Protein AF-A0A811JWE0-F1 (afdb_monomer_lite)

pLDDT: mean 70.04, std 18.57, range [37.12, 92.5]

Radius of gyration: 21.81 Å; chains: 1; bounding box: 49×68×43 Å

Sequence (106 aa):
MLKLLATALAMAMVLSSPVIQNNYGNGCSVTNDMVHECDGTSRRITAAEKRDMEEWNVQFQKYMQNQFPPGFPFVQAQPQGPPPQMKSPCKVVCTTNYYTSIQTST

Structure (mmCIF, N/CA/C/O backbone):
data_AF-A0A811JWE0-F1
#
_entry.id   AF-A0A811JWE0-F1
#
loop_
_atom_site.group_PDB
_atom_site.id
_atom_site.type_symbol
_atom_site.label_atom_id
_atom_site.label_alt_id
_atom_site.label_comp_id
_atom_site.label_asym_id
_atom_site.label_entity_id
_atom_site.label_seq_id
_atom_site.pdbx_PDB_ins_code
_atom_site.Cartn_x
_atom_site.Cartn_y
_atom_site.Cartn_z
_atom_site.occupancy
_atom_site.B_iso_or_equiv
_atom_site.auth_seq_id
_atom_site.auth_comp_id
_atom_site.auth_asym_id
_atom_site.auth_atom_id
_atom_site.pdbx_PDB_model_num
ATOM 1 N N . MET A 1 1 ? 8.403 49.095 30.002 1.00 38.78 1 MET A N 1
ATOM 2 C CA . MET A 1 1 ? 7.505 48.665 28.906 1.00 38.78 1 MET A CA 1
ATOM 3 C C . MET A 1 1 ? 8.325 47.842 27.921 1.00 38.78 1 MET A C 1
ATOM 5 O O . MET A 1 1 ? 9.043 48.411 27.112 1.00 38.78 1 MET A O 1
ATOM 9 N N . LEU A 1 2 ? 8.311 46.516 28.072 1.00 37.12 2 LEU A N 1
ATOM 10 C CA . LEU A 1 2 ? 9.111 45.579 27.278 1.00 37.12 2 LEU A CA 1
ATOM 11 C C . LEU A 1 2 ? 8.243 45.108 26.100 1.00 37.12 2 LEU A C 1
ATOM 13 O O . LEU A 1 2 ? 7.265 44.392 26.302 1.00 37.12 2 LEU A O 1
ATOM 17 N N . LYS A 1 3 ? 8.525 45.596 24.888 1.00 42.50 3 LYS A N 1
ATOM 18 C CA . LYS A 1 3 ? 7.787 45.211 23.679 1.00 42.50 3 LYS A CA 1
ATOM 19 C C . LYS A 1 3 ? 8.252 43.827 23.224 1.00 42.50 3 LYS A C 1
ATOM 21 O O . LYS A 1 3 ? 9.369 43.675 22.743 1.00 42.50 3 LYS A O 1
ATOM 26 N N . LEU A 1 4 ? 7.365 42.848 23.383 1.00 51.38 4 LEU A N 1
ATOM 27 C CA . LEU A 1 4 ? 7.370 41.585 22.653 1.00 51.38 4 LEU A CA 1
ATOM 28 C C . LEU A 1 4 ? 7.244 41.850 21.147 1.00 51.38 4 LEU A C 1
ATOM 30 O O . LEU A 1 4 ? 6.239 42.417 20.729 1.00 51.38 4 LEU A O 1
ATOM 34 N N . LEU A 1 5 ? 8.200 41.377 20.349 1.00 49.28 5 LEU A N 1
ATOM 35 C CA . LEU A 1 5 ? 8.033 41.041 18.928 1.00 49.28 5 LEU A CA 1
ATOM 36 C C . L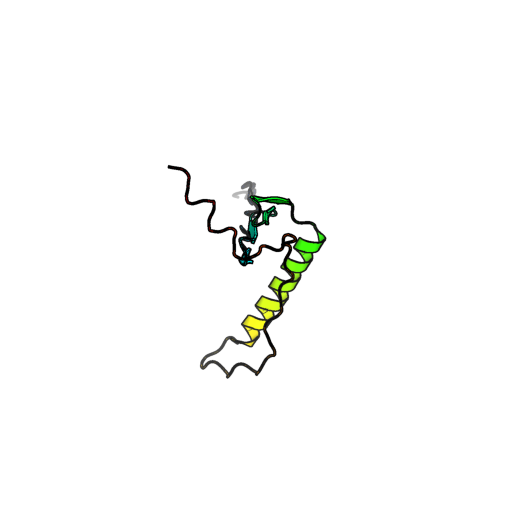EU A 1 5 ? 8.920 39.805 18.683 1.00 49.28 5 LEU A C 1
ATOM 38 O O . LEU A 1 5 ? 10.141 39.904 18.684 1.00 49.28 5 LEU A O 1
ATOM 42 N N . ALA A 1 6 ? 8.358 38.604 18.823 1.00 43.34 6 ALA A N 1
ATOM 43 C CA . ALA A 1 6 ? 7.736 37.846 17.731 1.00 43.34 6 ALA A CA 1
ATOM 44 C C . ALA A 1 6 ? 8.797 37.378 16.711 1.00 43.34 6 ALA A C 1
ATOM 46 O O . ALA A 1 6 ? 9.192 38.118 15.822 1.00 43.34 6 ALA A O 1
ATOM 47 N N . THR A 1 7 ? 9.464 36.254 16.975 1.00 49.16 7 THR A N 1
ATOM 48 C CA . THR A 1 7 ? 9.110 34.920 16.445 1.00 49.16 7 THR A CA 1
ATOM 49 C C . THR A 1 7 ? 9.184 34.846 14.920 1.00 49.16 7 THR A C 1
ATOM 51 O O . THR A 1 7 ? 8.199 35.038 14.220 1.00 49.16 7 THR A O 1
ATOM 54 N N . ALA A 1 8 ? 10.351 34.461 14.416 1.00 43.97 8 ALA A N 1
ATOM 55 C CA . ALA A 1 8 ? 10.467 33.748 13.151 1.00 43.97 8 ALA A CA 1
ATOM 56 C C . ALA A 1 8 ? 11.540 32.668 13.326 1.00 43.97 8 ALA A C 1
ATOM 58 O O . ALA A 1 8 ? 12.590 32.684 12.689 1.00 43.97 8 ALA A O 1
ATOM 59 N N . LEU A 1 9 ? 11.292 31.739 14.259 1.00 45.09 9 LEU A N 1
ATOM 60 C CA . LEU A 1 9 ? 11.947 30.441 14.188 1.00 45.09 9 LEU A CA 1
ATOM 61 C C . LEU A 1 9 ? 11.406 29.816 12.904 1.00 45.09 9 LEU A C 1
ATOM 63 O O . LEU A 1 9 ? 10.235 29.441 12.842 1.00 45.09 9 LEU A O 1
ATOM 67 N N . ALA A 1 10 ? 12.230 29.798 11.861 1.00 40.66 10 ALA A N 1
ATOM 68 C CA . ALA A 1 10 ? 11.984 29.018 10.668 1.00 40.66 10 ALA A CA 1
ATOM 69 C C . ALA A 1 10 ? 11.882 27.553 11.107 1.00 40.66 10 ALA A C 1
ATOM 71 O O . ALA A 1 10 ? 12.875 26.833 11.181 1.00 40.66 10 ALA A O 1
ATOM 72 N N . MET A 1 11 ? 10.669 27.125 11.458 1.00 40.81 11 MET A N 1
ATOM 73 C CA . MET A 1 11 ? 10.311 25.723 11.523 1.00 40.81 11 MET A CA 1
ATOM 74 C C . MET A 1 11 ? 10.335 25.241 10.079 1.00 40.81 11 MET A C 1
ATOM 76 O O . MET A 1 11 ? 9.313 25.187 9.399 1.00 40.81 11 MET A O 1
ATOM 80 N N . ALA A 1 12 ? 11.538 24.926 9.601 1.00 42.34 12 ALA A N 1
ATOM 81 C CA . ALA A 1 12 ? 11.717 23.934 8.568 1.00 42.34 12 ALA A CA 1
ATOM 82 C C . ALA A 1 12 ? 11.125 22.644 9.143 1.00 42.34 12 ALA A C 1
ATOM 84 O O . ALA A 1 12 ? 11.818 21.827 9.745 1.00 42.34 12 ALA A O 1
ATOM 85 N N . MET A 1 13 ? 9.804 22.507 9.017 1.00 39.31 13 MET A N 1
ATOM 86 C CA . MET A 1 13 ? 9.145 21.219 9.006 1.00 39.31 13 MET A CA 1
ATOM 87 C C . MET A 1 13 ? 9.738 20.510 7.796 1.00 39.31 13 MET A C 1
ATOM 89 O O . MET A 1 13 ? 9.221 20.588 6.684 1.00 39.31 13 MET A O 1
ATOM 93 N N . VAL A 1 14 ? 10.895 19.880 8.009 1.00 43.75 14 VAL A N 1
ATOM 94 C CA . VAL A 1 14 ? 11.303 18.724 7.233 1.00 43.75 14 VAL A CA 1
ATOM 95 C C . VAL A 1 14 ? 10.122 17.788 7.401 1.00 43.75 14 VAL A C 1
ATOM 97 O O . VAL A 1 14 ? 9.944 17.179 8.453 1.00 43.75 14 VAL A O 1
ATOM 100 N N . LEU A 1 15 ? 9.236 17.796 6.407 1.00 39.97 15 LEU A N 1
ATOM 101 C CA . LEU A 1 15 ? 8.223 16.781 6.232 1.00 39.97 15 LEU A CA 1
ATOM 102 C C . LEU A 1 15 ? 9.030 15.507 6.017 1.00 39.97 15 LEU A C 1
ATOM 104 O O . LEU A 1 15 ? 9.366 15.151 4.890 1.00 39.97 15 LEU A O 1
ATOM 108 N N . SER A 1 16 ? 9.447 14.872 7.111 1.00 41.62 16 SER A N 1
ATOM 109 C CA . SER A 1 16 ? 9.873 13.492 7.094 1.00 41.62 16 SER A CA 1
ATOM 110 C C . SER A 1 16 ? 8.620 12.737 6.700 1.00 41.62 16 SER A C 1
ATOM 112 O O . SER A 1 16 ? 7.810 12.374 7.556 1.00 41.62 16 SER A O 1
ATOM 114 N N . SER A 1 17 ? 8.412 12.604 5.387 1.00 42.72 17 SER A N 1
ATOM 115 C CA . SER A 1 17 ? 7.513 11.613 4.829 1.00 42.72 17 SER A CA 1
ATOM 116 C C . SER A 1 17 ? 7.820 10.343 5.604 1.00 42.72 17 SER A C 1
ATOM 118 O O . SER A 1 17 ? 8.991 9.942 5.614 1.00 42.72 17 SER A O 1
ATOM 120 N N . PRO A 1 18 ? 6.851 9.775 6.344 1.00 48.22 18 PRO A N 1
ATOM 121 C CA . PRO A 1 18 ? 7.095 8.518 7.021 1.00 48.22 18 PRO A CA 1
ATOM 122 C C . PRO A 1 18 ? 7.686 7.590 5.968 1.00 48.22 18 PRO A C 1
ATOM 124 O O . PRO A 1 18 ? 7.162 7.511 4.854 1.00 48.22 18 PRO A O 1
ATOM 127 N N . VAL A 1 19 ? 8.832 6.979 6.267 1.00 44.72 19 VAL A N 1
ATOM 128 C CA . VAL A 1 19 ? 9.384 5.949 5.394 1.00 44.72 19 VAL A CA 1
ATOM 129 C C . VAL A 1 19 ? 8.378 4.810 5.472 1.00 44.72 19 VAL A C 1
ATOM 131 O O . VAL A 1 19 ? 8.403 4.000 6.395 1.00 44.72 19 VAL A O 1
ATOM 134 N N . ILE A 1 20 ? 7.404 4.823 4.563 1.00 56.47 20 ILE A N 1
ATOM 135 C CA . ILE A 1 20 ? 6.406 3.774 4.438 1.00 56.47 20 ILE A CA 1
ATOM 136 C C . ILE A 1 20 ? 7.156 2.614 3.803 1.00 56.47 20 ILE A C 1
ATOM 138 O O . ILE A 1 20 ? 7.258 2.551 2.581 1.00 56.47 20 ILE A O 1
ATOM 142 N N . GLN A 1 21 ? 7.749 1.762 4.639 1.00 54.53 21 GLN A N 1
ATOM 143 C CA . GLN A 1 21 ? 8.300 0.490 4.210 1.00 54.53 21 GLN A CA 1
ATOM 144 C C . GLN A 1 21 ? 7.212 -0.571 4.359 1.00 54.53 21 GLN A C 1
ATOM 146 O O . GLN A 1 21 ? 7.023 -1.135 5.434 1.00 54.53 21 GLN A O 1
ATOM 151 N N . ASN A 1 22 ? 6.480 -0.828 3.278 1.00 59.78 22 ASN A N 1
ATOM 152 C CA . ASN A 1 22 ? 5.491 -1.903 3.239 1.00 59.78 22 ASN A CA 1
ATOM 153 C C . ASN A 1 22 ? 6.057 -3.071 2.436 1.00 59.78 22 ASN A C 1
ATOM 155 O O . ASN A 1 22 ? 6.403 -2.914 1.265 1.00 59.78 22 ASN A O 1
ATOM 159 N N . ASN A 1 23 ? 6.165 -4.239 3.070 1.00 66.88 23 ASN A N 1
ATOM 160 C CA . ASN A 1 23 ? 6.563 -5.478 2.411 1.00 66.88 23 ASN A CA 1
ATOM 161 C C . ASN A 1 23 ? 5.301 -6.241 1.992 1.00 66.88 23 ASN A C 1
ATOM 163 O O . ASN A 1 23 ? 4.461 -6.557 2.833 1.00 66.88 23 ASN A O 1
ATOM 167 N N . TYR A 1 24 ? 5.164 -6.511 0.696 1.00 67.12 24 TYR A N 1
ATOM 168 C CA . TYR A 1 24 ? 3.976 -7.142 0.112 1.00 67.12 24 TYR A CA 1
ATOM 169 C C . TYR A 1 24 ? 4.181 -8.641 -0.164 1.00 67.12 24 TYR A C 1
ATOM 171 O O . TYR A 1 24 ? 3.330 -9.276 -0.787 1.00 67.12 24 TYR A O 1
ATOM 179 N N . GLY A 1 25 ? 5.290 -9.221 0.310 1.00 65.75 25 GLY A N 1
ATOM 180 C CA . GLY A 1 25 ? 5.679 -10.597 0.009 1.00 65.75 25 GLY A CA 1
ATOM 181 C C . GLY A 1 25 ? 6.282 -10.750 -1.392 1.00 65.75 25 GLY A C 1
ATOM 182 O O . GLY A 1 25 ? 6.299 -9.819 -2.196 1.00 65.75 25 GLY A O 1
ATOM 183 N N . ASN A 1 26 ? 6.828 -11.937 -1.676 1.00 69.38 26 ASN A N 1
ATOM 184 C CA . ASN A 1 26 ? 7.395 -12.314 -2.981 1.00 69.38 26 ASN A CA 1
ATOM 185 C C . ASN A 1 26 ? 8.504 -11.389 -3.519 1.00 69.38 26 ASN A C 1
ATOM 187 O O . ASN A 1 26 ? 8.712 -11.324 -4.723 1.00 69.38 26 ASN A O 1
ATOM 191 N N . GLY A 1 27 ? 9.236 -10.696 -2.643 1.00 76.75 27 GLY A N 1
ATOM 192 C CA . GLY A 1 27 ? 10.330 -9.805 -3.046 1.00 76.75 27 GLY A CA 1
ATOM 193 C C . GLY A 1 27 ? 9.882 -8.415 -3.498 1.00 76.75 27 GLY A C 1
ATOM 194 O O . GLY A 1 27 ? 10.712 -7.667 -4.000 1.00 76.75 27 GLY A O 1
ATOM 195 N N . CYS A 1 28 ? 8.609 -8.054 -3.299 1.00 84.00 28 CYS A N 1
ATOM 196 C CA . CYS A 1 28 ? 8.129 -6.706 -3.563 1.00 84.00 28 CYS A CA 1
ATOM 197 C C . CYS A 1 28 ? 8.005 -5.865 -2.283 1.00 84.00 28 CYS A C 1
ATOM 199 O O . CYS A 1 28 ? 7.461 -6.303 -1.261 1.00 84.00 28 CYS A O 1
ATOM 201 N N . SER A 1 29 ? 8.482 -4.624 -2.347 1.00 86.88 29 SER A N 1
ATOM 202 C CA . SER A 1 29 ? 8.378 -3.660 -1.255 1.00 86.88 29 SER A CA 1
ATOM 203 C C . SER A 1 29 ? 8.134 -2.253 -1.771 1.00 86.88 29 SER A C 1
ATOM 205 O O . SER A 1 29 ? 8.567 -1.894 -2.860 1.00 86.88 29 SER A O 1
ATOM 207 N N . VAL A 1 30 ? 7.458 -1.433 -0.978 1.00 86.31 30 VAL A N 1
ATOM 208 C CA . VAL A 1 30 ? 7.352 0.004 -1.234 1.00 86.31 30 VAL A CA 1
ATOM 209 C C . VAL A 1 30 ? 8.193 0.727 -0.207 1.00 86.31 30 VAL A C 1
ATOM 211 O O . VAL A 1 30 ? 8.072 0.409 0.969 1.00 86.31 30 VAL A O 1
ATOM 214 N N . THR A 1 31 ? 9.047 1.653 -0.644 1.00 84.62 31 THR A N 1
ATOM 215 C CA . THR A 1 31 ? 9.864 2.526 0.211 1.00 84.62 31 THR A CA 1
ATOM 216 C C . THR A 1 31 ? 9.961 3.905 -0.442 1.00 84.62 31 THR A C 1
ATOM 218 O O . THR A 1 31 ? 10.281 3.999 -1.620 1.00 84.62 31 THR A O 1
ATOM 221 N N . ASN A 1 32 ? 9.706 4.992 0.296 1.00 85.44 32 ASN A N 1
ATOM 222 C CA . ASN A 1 32 ? 9.847 6.377 -0.199 1.00 85.44 32 ASN A CA 1
ATOM 223 C C . ASN A 1 32 ? 9.151 6.648 -1.553 1.00 85.44 32 ASN A C 1
ATOM 225 O O . ASN A 1 32 ? 9.770 7.162 -2.483 1.00 85.44 32 ASN A O 1
ATOM 229 N N . ASP A 1 33 ? 7.870 6.279 -1.674 1.00 87.31 33 ASP A N 1
ATOM 230 C CA . ASP A 1 33 ? 7.076 6.400 -2.911 1.00 87.31 33 ASP A CA 1
ATOM 231 C C . ASP A 1 33 ? 7.641 5.600 -4.117 1.00 87.31 33 ASP A C 1
ATOM 233 O O . ASP A 1 33 ? 7.211 5.795 -5.259 1.00 87.31 33 ASP A O 1
ATOM 237 N N . MET A 1 34 ? 8.572 4.670 -3.885 1.00 89.56 34 MET A N 1
ATOM 238 C CA . MET A 1 34 ? 9.104 3.739 -4.882 1.00 89.56 34 MET A CA 1
ATOM 239 C C . MET A 1 34 ? 8.638 2.318 -4.582 1.00 89.56 34 MET A C 1
ATOM 241 O O . MET A 1 34 ? 8.808 1.823 -3.473 1.00 89.56 34 MET A O 1
ATOM 245 N N . VAL A 1 35 ? 8.068 1.658 -5.585 1.00 89.75 35 VAL A N 1
ATOM 246 C CA . VAL A 1 35 ? 7.807 0.220 -5.594 1.00 89.75 35 VAL A CA 1
ATOM 247 C C . VAL A 1 35 ? 9.063 -0.461 -6.124 1.00 89.75 35 VAL A C 1
ATOM 249 O O . VAL A 1 35 ? 9.457 -0.209 -7.263 1.00 89.75 35 VAL A O 1
ATOM 252 N N . HIS A 1 36 ? 9.685 -1.289 -5.300 1.00 89.12 36 HIS A N 1
ATOM 253 C CA . HIS A 1 36 ? 10.763 -2.198 -5.658 1.00 89.12 36 HIS A CA 1
ATOM 254 C C . HIS A 1 36 ? 10.151 -3.573 -5.897 1.00 89.12 36 HIS A C 1
ATOM 256 O O . HIS A 1 36 ? 9.593 -4.166 -4.973 1.00 89.12 36 HIS A O 1
ATOM 262 N N . GLU A 1 37 ? 10.216 -4.045 -7.133 1.00 88.00 37 GLU A N 1
ATOM 263 C CA . GLU A 1 37 ? 9.703 -5.347 -7.547 1.00 88.00 37 GLU A CA 1
ATOM 264 C C . GLU A 1 37 ? 10.815 -6.406 -7.415 1.00 88.00 37 GLU A C 1
ATOM 266 O O . GLU A 1 37 ? 12.008 -6.105 -7.326 1.00 88.00 37 GLU A O 1
ATOM 271 N N . CYS A 1 38 ? 10.428 -7.677 -7.415 1.00 83.00 38 CYS A N 1
ATOM 272 C CA . CYS A 1 38 ? 11.349 -8.799 -7.212 1.00 83.00 38 CYS A CA 1
ATOM 273 C C . CYS A 1 38 ? 12.312 -9.068 -8.377 1.00 83.00 38 CYS A C 1
ATOM 275 O O . CYS A 1 38 ? 13.307 -9.766 -8.201 1.00 83.00 38 CYS A O 1
ATOM 277 N N . ASP A 1 39 ? 12.004 -8.557 -9.568 1.00 84.12 39 ASP A N 1
ATOM 278 C CA . ASP A 1 39 ? 12.844 -8.662 -10.762 1.00 84.12 39 ASP A CA 1
ATOM 279 C C . ASP A 1 39 ? 13.968 -7.612 -10.761 1.00 84.12 39 ASP A C 1
ATOM 281 O O . ASP A 1 39 ? 14.738 -7.512 -11.716 1.00 84.12 39 ASP A O 1
ATOM 285 N N . GLY A 1 40 ? 14.067 -6.828 -9.682 1.00 83.69 40 GLY A N 1
ATOM 286 C CA . GLY A 1 40 ? 15.010 -5.728 -9.533 1.00 83.69 40 GLY A CA 1
ATOM 287 C C . GLY A 1 40 ? 14.526 -4.432 -10.179 1.00 83.69 40 GLY A C 1
ATOM 288 O O . GLY A 1 40 ? 15.199 -3.405 -10.054 1.00 83.69 40 GLY A O 1
ATOM 289 N N . THR A 1 41 ? 13.365 -4.430 -10.842 1.00 88.31 41 THR A N 1
ATOM 290 C CA . THR A 1 41 ? 12.799 -3.191 -11.366 1.00 88.31 41 THR A CA 1
ATOM 291 C C . THR A 1 41 ? 12.263 -2.335 -10.230 1.00 88.31 41 THR A C 1
ATOM 293 O O . THR A 1 41 ? 11.852 -2.800 -9.166 1.00 88.31 41 THR A O 1
ATOM 296 N N . SER A 1 42 ? 12.334 -1.025 -10.424 1.00 91.25 42 SER A N 1
ATOM 297 C CA . SER A 1 42 ? 11.806 -0.064 -9.470 1.00 91.25 42 SER A CA 1
ATOM 298 C C . SER A 1 42 ? 11.033 1.003 -10.213 1.00 91.25 42 SER A C 1
ATOM 300 O O . SER A 1 42 ? 11.474 1.503 -11.250 1.00 91.25 42 SER A O 1
ATOM 302 N N . ARG A 1 43 ? 9.875 1.373 -9.680 1.00 92.50 43 ARG A N 1
ATOM 303 C CA . ARG A 1 43 ? 9.016 2.398 -10.273 1.00 92.50 43 ARG A CA 1
ATOM 304 C C . ARG A 1 43 ? 8.431 3.291 -9.201 1.00 92.50 43 ARG A C 1
ATOM 306 O O . ARG A 1 43 ? 8.250 2.871 -8.065 1.00 92.50 43 ARG A O 1
ATOM 313 N N . ARG A 1 44 ? 8.058 4.510 -9.577 1.00 92.31 44 ARG A N 1
ATOM 314 C CA . ARG A 1 44 ? 7.278 5.364 -8.682 1.00 92.31 44 ARG A CA 1
ATOM 315 C C . ARG A 1 44 ? 5.880 4.794 -8.483 1.00 92.31 44 ARG A C 1
ATOM 317 O O . ARG A 1 44 ? 5.274 4.245 -9.413 1.00 92.31 44 ARG A O 1
ATOM 324 N N . ILE A 1 45 ? 5.379 4.949 -7.267 1.00 90.56 45 ILE A N 1
ATOM 325 C CA . ILE A 1 45 ? 3.979 4.709 -6.957 1.00 90.56 45 ILE A CA 1
ATOM 326 C C . ILE A 1 45 ? 3.111 5.722 -7.709 1.00 90.56 45 ILE A C 1
ATOM 328 O O . ILE A 1 45 ? 3.463 6.897 -7.852 1.00 90.56 45 ILE A O 1
ATOM 332 N N . THR A 1 46 ? 1.978 5.267 -8.230 1.00 92.00 46 THR A N 1
ATOM 333 C CA . THR A 1 46 ? 0.994 6.164 -8.843 1.00 92.00 46 THR A CA 1
ATOM 334 C C . THR A 1 46 ? 0.148 6.843 -7.764 1.00 92.00 46 THR A C 1
ATOM 336 O O . THR A 1 46 ? -0.028 6.315 -6.668 1.00 92.00 46 THR A O 1
ATOM 339 N N . ALA A 1 47 ? -0.439 8.002 -8.076 1.00 92.00 47 ALA A N 1
ATOM 340 C CA . ALA A 1 47 ? -1.329 8.696 -7.140 1.00 92.00 47 ALA A CA 1
ATOM 341 C C . ALA A 1 47 ? -2.534 7.830 -6.715 1.00 92.00 47 ALA A C 1
ATOM 343 O O . ALA A 1 47 ? -2.986 7.916 -5.576 1.00 92.00 47 ALA A O 1
ATOM 344 N N . ALA A 1 48 ? -3.028 6.969 -7.611 1.00 90.75 48 ALA A N 1
ATOM 345 C CA . ALA A 1 48 ? -4.112 6.038 -7.311 1.00 90.75 48 ALA A CA 1
ATOM 346 C C . ALA A 1 48 ? -3.682 4.952 -6.309 1.00 90.75 48 ALA A C 1
ATOM 348 O O . ALA A 1 48 ? -4.383 4.727 -5.329 1.00 90.75 48 ALA A O 1
ATOM 349 N N . GLU A 1 49 ? -2.515 4.332 -6.513 1.00 89.25 49 GLU A N 1
ATOM 350 C CA . GLU A 1 49 ? -1.961 3.320 -5.595 1.00 89.25 49 GLU A CA 1
ATOM 351 C C . GLU A 1 49 ? -1.665 3.914 -4.213 1.00 89.25 49 GLU A C 1
ATOM 353 O O . GLU A 1 49 ? -1.955 3.292 -3.194 1.00 89.25 49 GLU A O 1
ATOM 358 N N . LYS A 1 50 ? -1.150 5.148 -4.170 1.00 89.81 50 LYS A N 1
ATOM 359 C CA . LYS A 1 50 ? -0.912 5.866 -2.915 1.00 89.81 50 LYS A CA 1
ATOM 360 C C . LYS A 1 50 ? -2.209 6.103 -2.141 1.00 89.81 50 LYS A C 1
ATOM 362 O O . LYS A 1 50 ? -2.269 5.810 -0.951 1.00 89.81 50 LYS A O 1
ATOM 367 N N . ARG A 1 51 ? -3.260 6.557 -2.828 1.00 90.56 51 ARG A N 1
ATOM 368 C CA . ARG A 1 51 ? -4.586 6.747 -2.226 1.00 90.56 51 ARG A CA 1
ATOM 369 C C . ARG A 1 51 ? -5.168 5.434 -1.697 1.00 90.56 51 ARG A C 1
ATOM 371 O O . ARG A 1 51 ? -5.721 5.425 -0.604 1.00 90.56 51 ARG A O 1
ATOM 378 N N . ASP A 1 52 ? -5.011 4.333 -2.432 1.00 90.19 52 ASP A N 1
ATOM 379 C CA . ASP A 1 52 ? -5.471 3.008 -1.993 1.00 90.19 52 ASP A CA 1
ATOM 380 C C . ASP A 1 52 ? -4.736 2.545 -0.714 1.00 90.19 52 ASP A C 1
ATOM 382 O O . ASP A 1 52 ? -5.352 1.966 0.184 1.00 90.19 52 ASP A O 1
ATOM 386 N N . MET A 1 53 ? -3.434 2.834 -0.589 1.00 86.50 53 MET A N 1
ATOM 387 C CA . MET A 1 53 ? -2.656 2.545 0.625 1.00 86.50 53 MET A CA 1
ATOM 388 C C . MET A 1 53 ? -3.073 3.415 1.817 1.00 86.50 53 MET A C 1
ATOM 390 O O . MET A 1 53 ? -3.181 2.916 2.938 1.00 86.50 53 MET A O 1
ATOM 394 N N . GLU A 1 54 ? -3.311 4.707 1.587 1.00 89.25 54 GLU A N 1
ATOM 395 C CA . GLU A 1 54 ? -3.792 5.638 2.613 1.00 89.25 54 GLU A CA 1
ATOM 396 C C . GLU A 1 54 ? -5.180 5.229 3.125 1.00 89.25 54 GLU A C 1
ATOM 398 O O . GLU A 1 54 ? -5.404 5.183 4.337 1.00 89.25 54 GLU A O 1
ATOM 403 N N . GLU A 1 55 ? -6.088 4.861 2.217 1.00 90.81 55 GLU A N 1
ATOM 404 C CA . GLU A 1 55 ? -7.420 4.363 2.563 1.00 90.81 55 GLU A CA 1
ATOM 405 C C . GLU A 1 55 ? -7.337 3.074 3.389 1.00 90.81 55 GLU A C 1
ATOM 407 O O . GLU A 1 55 ? -7.975 2.971 4.443 1.00 90.81 55 GLU A O 1
ATOM 412 N N . TRP A 1 56 ? -6.504 2.119 2.965 1.00 89.94 56 TRP A N 1
ATOM 413 C CA . TRP A 1 56 ? -6.278 0.894 3.727 1.00 89.94 56 TRP A CA 1
ATOM 414 C C . TRP A 1 56 ? -5.730 1.185 5.128 1.00 89.94 56 TRP A C 1
ATOM 416 O O . TRP A 1 56 ? -6.224 0.612 6.099 1.00 89.94 56 TRP A O 1
ATOM 426 N N . ASN A 1 57 ? -4.771 2.106 5.266 1.00 88.25 57 ASN A N 1
ATOM 427 C CA . ASN A 1 57 ? -4.206 2.464 6.567 1.00 88.25 57 ASN A CA 1
ATOM 428 C C . ASN A 1 57 ? -5.283 3.014 7.517 1.00 88.25 57 ASN A C 1
ATOM 430 O O . ASN A 1 57 ? -5.354 2.599 8.672 1.00 88.25 57 ASN A O 1
ATOM 434 N N . VAL A 1 58 ? -6.175 3.885 7.031 1.00 89.94 58 VAL A N 1
ATOM 435 C CA . VAL A 1 58 ? -7.298 4.395 7.837 1.00 89.94 58 VAL A CA 1
ATOM 436 C C . VAL A 1 58 ? -8.227 3.258 8.277 1.00 89.94 58 VAL A C 1
ATOM 438 O O . VAL A 1 58 ? -8.597 3.178 9.453 1.00 89.94 58 VAL A O 1
ATOM 441 N N . GLN A 1 59 ? -8.587 2.353 7.364 1.00 88.75 59 GLN A N 1
ATOM 442 C CA . GLN A 1 59 ? -9.453 1.214 7.686 1.00 88.75 59 GLN A CA 1
ATOM 443 C C . GLN A 1 59 ? -8.793 0.243 8.671 1.00 88.75 59 GLN A C 1
ATOM 445 O O . GLN A 1 59 ? -9.446 -0.223 9.607 1.00 88.75 59 GLN A O 1
ATOM 450 N N . PHE A 1 60 ? -7.501 -0.032 8.500 1.00 88.31 60 PHE A N 1
ATOM 451 C CA . PHE A 1 60 ? -6.740 -0.925 9.364 1.00 88.31 60 PHE A CA 1
ATOM 452 C C . PHE A 1 60 ? -6.581 -0.354 10.777 1.00 88.31 60 PHE A C 1
ATOM 454 O O . PHE A 1 60 ? -6.800 -1.069 11.752 1.00 88.31 60 PHE A O 1
ATOM 461 N N . GLN A 1 61 ? -6.300 0.945 10.916 1.00 85.75 61 GLN A N 1
ATOM 462 C CA . GLN A 1 61 ? -6.260 1.606 12.227 1.00 85.75 61 GLN A CA 1
ATOM 463 C C . GLN A 1 61 ? -7.612 1.517 12.944 1.00 85.75 61 GLN A C 1
ATOM 465 O O . GLN A 1 61 ? -7.666 1.195 14.130 1.00 85.75 61 GLN A O 1
ATOM 470 N N . LYS A 1 62 ? -8.718 1.725 12.219 1.00 86.25 62 LYS A N 1
ATOM 471 C CA . LYS A 1 62 ? -10.069 1.569 12.776 1.00 86.25 62 LYS A CA 1
ATOM 472 C C . LYS A 1 62 ? -10.355 0.124 13.194 1.00 86.25 62 LYS A C 1
ATOM 474 O O . LYS A 1 62 ? -10.943 -0.097 14.250 1.00 86.25 62 LYS A O 1
ATOM 479 N N . TYR A 1 63 ? -9.930 -0.852 12.392 1.00 85.75 63 TYR A N 1
ATOM 480 C CA . TYR A 1 63 ? -10.011 -2.270 12.746 1.00 85.75 63 TYR A CA 1
ATOM 481 C C . TYR A 1 63 ? -9.246 -2.549 14.050 1.00 85.75 63 TYR A C 1
ATOM 483 O O . TYR A 1 63 ? -9.823 -3.083 14.993 1.00 85.75 63 TYR A O 1
ATOM 491 N N . MET A 1 64 ? -7.997 -2.087 14.161 1.00 83.06 64 MET A N 1
ATOM 492 C CA . MET A 1 64 ? -7.174 -2.265 15.363 1.00 83.06 64 MET A CA 1
ATOM 493 C C . MET A 1 64 ? -7.772 -1.596 16.607 1.00 83.06 64 MET A C 1
ATOM 495 O O . MET A 1 64 ? -7.794 -2.211 17.670 1.00 83.06 64 MET A O 1
ATOM 499 N N . GLN A 1 65 ? -8.308 -0.378 16.489 1.00 81.69 65 GLN A N 1
ATOM 500 C CA . GLN A 1 65 ? -8.967 0.316 17.606 1.00 81.69 65 GLN A CA 1
ATOM 501 C C . GLN A 1 65 ? -10.177 -0.449 18.144 1.00 81.69 65 GLN A C 1
ATOM 503 O O . GLN A 1 65 ? -10.426 -0.447 19.346 1.00 81.69 65 GLN A O 1
ATOM 508 N N . ASN A 1 66 ? -10.923 -1.118 17.268 1.00 80.44 66 ASN A N 1
ATOM 509 C CA . ASN A 1 66 ? -12.068 -1.908 17.694 1.00 80.44 66 ASN A CA 1
ATOM 510 C C . ASN A 1 66 ? -11.672 -3.266 18.289 1.00 80.44 66 ASN A C 1
ATOM 512 O O . ASN A 1 66 ? -12.397 -3.793 19.131 1.00 80.44 66 ASN A O 1
ATOM 516 N N . GLN A 1 67 ? -10.552 -3.842 17.840 1.00 77.12 67 GLN A N 1
ATOM 517 C CA . GLN A 1 67 ? -9.990 -5.057 18.434 1.00 77.12 67 GLN A CA 1
ATOM 518 C C . GLN A 1 67 ? -9.412 -4.790 19.829 1.00 77.12 67 GLN A C 1
ATOM 520 O O . GLN A 1 67 ? -9.454 -5.662 20.692 1.00 77.12 67 GLN A O 1
ATOM 525 N N . PHE A 1 68 ? -8.906 -3.579 20.065 1.00 78.56 68 PHE A N 1
ATOM 526 C CA . PHE A 1 68 ? -8.284 -3.181 21.325 1.00 78.56 68 PHE A CA 1
ATOM 527 C C . PHE A 1 68 ? -8.889 -1.868 21.839 1.00 78.56 68 PHE A C 1
ATOM 529 O O . PHE A 1 68 ? -8.217 -0.831 21.818 1.00 78.56 68 PHE A O 1
ATOM 536 N N . PRO A 1 69 ? -10.159 -1.881 22.286 1.00 70.69 69 PRO A N 1
ATOM 537 C CA . PRO A 1 69 ? -10.792 -0.680 22.802 1.00 70.69 69 PRO A CA 1
ATOM 538 C C . PRO A 1 69 ? -10.045 -0.176 24.049 1.00 70.69 69 PRO A C 1
ATOM 540 O O . PRO A 1 69 ? -9.591 -0.979 24.870 1.00 70.69 69 PRO A O 1
ATOM 543 N N . PRO A 1 70 ? -9.912 1.150 24.222 1.00 69.50 70 PRO A N 1
ATOM 544 C CA . PRO A 1 70 ? -9.278 1.714 25.405 1.00 69.50 70 PRO A CA 1
ATOM 545 C C . PRO A 1 70 ? -10.110 1.401 26.659 1.00 69.50 70 PRO A C 1
ATOM 547 O O . PRO A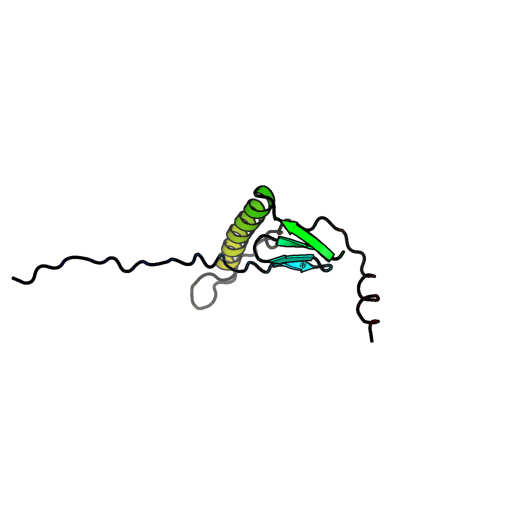 1 70 ? -11.285 1.752 26.734 1.00 69.50 70 PRO A O 1
ATOM 550 N N . GLY A 1 71 ? -9.500 0.753 27.656 1.00 67.75 71 GLY A N 1
ATOM 551 C CA . GLY A 1 71 ? -10.141 0.421 28.933 1.00 67.75 71 GLY A CA 1
ATOM 552 C C . GLY A 1 71 ? -9.572 -0.850 29.566 1.00 67.75 71 GLY A C 1
ATOM 553 O O . GLY A 1 71 ? -9.123 -1.753 28.866 1.00 67.75 71 GLY A O 1
ATOM 554 N N . PHE A 1 72 ? -9.571 -0.909 30.900 1.00 55.72 72 PHE A N 1
ATOM 555 C CA . PHE A 1 72 ? -9.193 -2.100 31.663 1.00 55.72 72 PHE A CA 1
ATOM 556 C C . PHE A 1 72 ? -10.415 -2.643 32.423 1.00 55.72 72 PHE A C 1
ATOM 558 O O . PHE A 1 72 ? -11.119 -1.842 33.042 1.00 55.72 72 PHE A O 1
ATOM 565 N N . PRO A 1 73 ? -10.652 -3.969 32.460 1.00 69.56 73 PRO A N 1
ATOM 566 C CA . PRO A 1 73 ? -10.004 -5.011 31.654 1.00 69.56 73 PRO A CA 1
ATOM 567 C C . PRO A 1 73 ? -10.341 -4.842 30.165 1.00 69.56 73 PRO A C 1
ATOM 569 O O . PRO A 1 73 ? -11.293 -4.138 29.833 1.00 69.56 73 PRO A O 1
ATOM 572 N N . PHE A 1 74 ? -9.578 -5.484 29.274 1.00 69.81 74 PHE A N 1
ATOM 573 C CA . PHE A 1 74 ? -9.930 -5.509 27.854 1.00 69.81 74 PHE A CA 1
ATOM 574 C C . PHE A 1 74 ? -11.351 -6.060 27.722 1.00 69.81 74 PHE A C 1
ATOM 576 O O . PHE A 1 74 ? -11.600 -7.238 27.990 1.00 69.81 74 PHE A O 1
ATOM 583 N N . VAL A 1 75 ? -12.298 -5.197 27.355 1.00 66.12 75 VAL A N 1
ATOM 584 C CA . VAL A 1 75 ? -13.622 -5.644 26.930 1.00 66.12 75 VAL A CA 1
ATOM 585 C C . VAL A 1 75 ? -13.370 -6.594 25.763 1.00 66.12 75 VAL A C 1
ATOM 587 O O . VAL A 1 75 ? -12.575 -6.264 24.884 1.00 66.12 75 VAL A O 1
ATOM 590 N N . GLN A 1 76 ? -13.962 -7.792 25.792 1.00 62.88 76 GLN A N 1
ATOM 591 C CA . GLN A 1 76 ? -13.755 -8.781 24.733 1.00 62.88 76 GLN A CA 1
ATOM 592 C C . GLN A 1 76 ? -13.977 -8.108 23.378 1.00 62.88 76 GLN A C 1
ATOM 594 O O . GLN A 1 76 ? -15.029 -7.503 23.155 1.00 62.88 76 GLN A O 1
ATOM 599 N N . ALA A 1 77 ? -12.966 -8.185 22.510 1.00 62.44 77 ALA A N 1
ATOM 600 C CA . ALA A 1 77 ? -13.058 -7.677 21.153 1.00 62.44 77 ALA A CA 1
ATOM 601 C C . ALA A 1 77 ? -14.336 -8.230 20.517 1.00 62.44 77 ALA A C 1
ATOM 603 O O . ALA A 1 77 ? -14.603 -9.434 20.588 1.00 62.44 77 ALA A O 1
ATOM 604 N N . GLN A 1 78 ? -15.153 -7.360 19.922 1.00 65.75 78 GLN A N 1
ATOM 605 C CA . GLN A 1 78 ? -16.291 -7.843 19.150 1.00 65.75 78 GLN A CA 1
ATOM 606 C C . GLN A 1 78 ? -15.761 -8.748 18.028 1.00 65.75 78 GLN A C 1
ATOM 608 O O . GLN A 1 78 ? -14.735 -8.409 17.428 1.00 65.75 78 GLN A O 1
ATOM 613 N N . PRO A 1 79 ? -16.433 -9.871 17.712 1.00 61.75 79 PRO A N 1
ATOM 614 C CA . PRO A 1 79 ? -16.094 -10.663 16.541 1.00 61.75 79 PRO A CA 1
ATOM 615 C C . PRO A 1 79 ? -16.232 -9.766 15.312 1.00 61.75 79 PRO A C 1
ATOM 617 O O . PRO A 1 79 ? -17.337 -9.424 14.891 1.00 61.75 79 PRO A O 1
ATOM 620 N N . GLN A 1 80 ? -15.103 -9.324 14.776 1.00 65.75 80 GLN A N 1
ATOM 621 C CA . GLN A 1 80 ? -15.057 -8.586 13.527 1.00 65.75 80 GLN A CA 1
ATOM 622 C C . GLN A 1 80 ? -14.559 -9.532 12.450 1.00 65.75 80 GLN A C 1
ATOM 624 O O . GLN A 1 80 ? -13.851 -10.500 12.729 1.00 65.75 80 GLN A O 1
ATOM 629 N N . GLY A 1 81 ? -15.013 -9.280 11.224 1.00 75.50 81 GLY A N 1
ATOM 630 C CA . GLY A 1 81 ? -14.615 -10.054 10.058 1.00 75.50 81 GLY A CA 1
ATOM 631 C C . GLY A 1 81 ? -13.100 -10.014 9.816 1.00 75.50 81 GLY A C 1
ATOM 632 O O . GLY A 1 81 ? -12.350 -9.427 10.595 1.00 75.50 81 GLY A O 1
ATOM 633 N N . PRO A 1 82 ? -12.630 -10.628 8.722 1.00 83.56 82 PRO A N 1
ATOM 634 C CA . PRO A 1 82 ? -11.211 -10.608 8.391 1.00 83.56 82 PRO A CA 1
ATOM 635 C C . PRO A 1 82 ? -10.674 -9.165 8.321 1.00 83.56 82 PRO A C 1
ATOM 637 O O . PRO A 1 82 ? -11.429 -8.249 7.972 1.00 83.56 82 PRO A O 1
ATOM 640 N N . PRO A 1 83 ? -9.380 -8.951 8.627 1.00 82.56 83 PRO A N 1
ATOM 641 C CA . PRO A 1 83 ? -8.768 -7.634 8.528 1.00 82.56 83 PRO A CA 1
ATOM 642 C C . PRO A 1 83 ? -8.930 -7.075 7.106 1.00 82.56 83 PRO A C 1
ATOM 644 O O . PRO A 1 83 ? -8.953 -7.851 6.141 1.00 82.56 83 PRO A O 1
ATOM 647 N N . PRO A 1 84 ? -9.028 -5.741 6.952 1.00 86.00 84 PRO A N 1
ATOM 648 C CA . PRO A 1 84 ? -9.125 -5.136 5.633 1.00 86.00 84 PRO A CA 1
ATOM 649 C C . PRO A 1 84 ? -7.919 -5.558 4.791 1.00 86.00 84 PRO A C 1
ATOM 651 O O . PRO A 1 84 ? -6.777 -5.533 5.257 1.00 86.00 84 PRO A O 1
ATOM 654 N N . GLN A 1 85 ? -8.169 -5.968 3.550 1.00 85.06 85 GLN A N 1
ATOM 655 C CA . GLN A 1 85 ? -7.109 -6.402 2.647 1.00 85.06 85 GLN A CA 1
ATOM 656 C C . GLN A 1 85 ? -6.459 -5.195 1.978 1.00 85.06 85 GLN A C 1
ATOM 658 O O . GLN A 1 85 ? -7.143 -4.320 1.448 1.00 85.06 85 GLN A O 1
ATOM 663 N N . MET A 1 86 ? -5.129 -5.160 1.990 1.00 82.12 86 MET A N 1
ATOM 664 C CA . MET A 1 86 ? -4.372 -4.130 1.293 1.00 82.12 86 MET A CA 1
ATOM 665 C C . MET A 1 86 ? -4.277 -4.485 -0.188 1.00 82.12 86 MET A C 1
ATOM 667 O O . MET A 1 86 ? -3.868 -5.592 -0.544 1.00 82.12 86 MET A O 1
ATOM 671 N N . LYS A 1 87 ? -4.598 -3.533 -1.064 1.00 86.38 87 LYS A N 1
ATOM 672 C CA . LYS A 1 87 ? -4.297 -3.676 -2.489 1.00 86.38 87 LYS A CA 1
ATOM 673 C C . LYS A 1 87 ? -2.792 -3.548 -2.686 1.00 86.38 87 LYS A C 1
ATOM 675 O O . LYS A 1 87 ? -2.193 -2.544 -2.305 1.00 86.38 87 LYS A O 1
ATOM 680 N N . SER A 1 88 ? -2.186 -4.577 -3.266 1.00 83.94 88 SER A N 1
ATOM 681 C CA . SER A 1 88 ? -0.760 -4.560 -3.557 1.00 83.94 88 SER A CA 1
ATOM 682 C C . SER A 1 88 ? -0.469 -3.652 -4.757 1.00 83.94 88 SER A C 1
ATOM 684 O O . SER A 1 88 ? -1.104 -3.825 -5.799 1.00 83.94 88 SER A O 1
ATOM 686 N N . PRO A 1 89 ? 0.486 -2.710 -4.659 1.00 85.44 89 PRO A N 1
ATOM 687 C CA . PRO A 1 89 ? 1.001 -1.992 -5.815 1.00 85.44 89 PRO A CA 1
ATOM 688 C C . PRO A 1 89 ? 1.987 -2.851 -6.622 1.00 85.44 89 PRO A C 1
ATOM 690 O O . PRO A 1 89 ? 2.431 -2.427 -7.680 1.00 85.44 89 PRO A O 1
ATOM 693 N N . CYS A 1 90 ? 2.353 -4.046 -6.164 1.00 85.19 90 CYS A N 1
ATOM 694 C CA . CYS A 1 90 ? 3.266 -4.925 -6.888 1.00 85.19 90 CYS A CA 1
ATOM 695 C C . CYS A 1 90 ? 2.594 -5.461 -8.148 1.00 85.19 90 CYS A C 1
ATOM 697 O O . CYS A 1 90 ? 1.496 -6.023 -8.085 1.00 85.19 90 CYS A O 1
ATOM 699 N N . LYS A 1 91 ? 3.24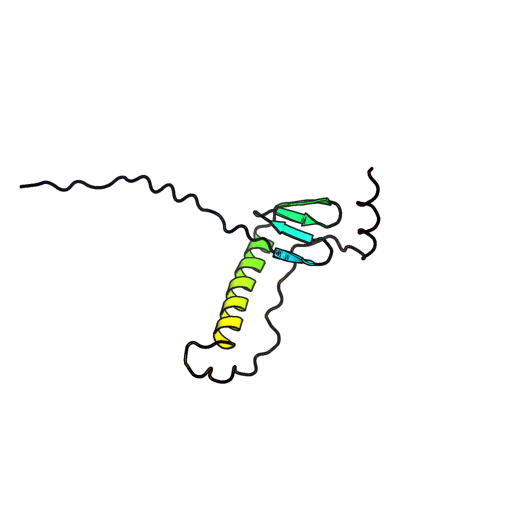5 -5.275 -9.292 1.00 84.12 91 LYS A N 1
ATOM 700 C CA . LYS A 1 91 ? 2.730 -5.724 -10.593 1.00 84.12 91 LYS A CA 1
ATOM 701 C C . LYS A 1 91 ? 3.417 -6.989 -11.076 1.00 84.12 91 LYS A C 1
ATOM 703 O O . LYS A 1 91 ? 2.839 -7.712 -11.887 1.00 84.12 91 LYS A O 1
ATOM 708 N N . VAL A 1 92 ? 4.629 -7.256 -10.597 1.00 80.81 92 VAL A N 1
ATOM 709 C CA . VAL A 1 92 ? 5.393 -8.428 -11.012 1.00 80.81 92 VAL A CA 1
ATOM 710 C C . VAL A 1 92 ? 4.981 -9.617 -10.152 1.00 80.81 92 VAL A C 1
ATOM 712 O O . VAL A 1 92 ? 5.058 -9.590 -8.925 1.00 80.81 92 VAL A O 1
ATOM 715 N N . VAL A 1 93 ? 4.524 -10.686 -10.806 1.00 76.00 93 VAL A N 1
ATOM 716 C CA . VAL A 1 93 ? 4.245 -11.959 -10.138 1.00 76.00 93 VAL A CA 1
ATOM 717 C C . VAL A 1 93 ? 5.527 -12.775 -10.115 1.00 76.00 93 VAL A C 1
ATOM 719 O O . VAL A 1 93 ? 5.980 -13.291 -11.135 1.00 76.00 93 VAL A O 1
ATOM 722 N N . CYS A 1 94 ? 6.107 -12.897 -8.931 1.00 66.00 94 CYS A N 1
ATOM 723 C CA . CYS A 1 94 ? 7.375 -13.576 -8.728 1.00 66.00 94 CYS A CA 1
ATOM 724 C C . CYS A 1 94 ? 7.099 -15.013 -8.304 1.00 66.00 94 CYS A C 1
ATOM 726 O O . CYS A 1 94 ? 6.589 -15.262 -7.211 1.00 66.00 94 CYS A O 1
ATOM 728 N N . THR A 1 95 ? 7.429 -15.977 -9.159 1.00 63.91 95 THR A N 1
ATOM 729 C CA . THR A 1 95 ? 7.483 -17.380 -8.733 1.00 63.91 95 THR A CA 1
ATOM 730 C C . THR A 1 95 ? 8.685 -17.578 -7.810 1.00 63.91 95 THR A C 1
ATOM 732 O O . THR A 1 95 ? 9.736 -16.982 -8.042 1.00 63.91 95 THR A O 1
ATOM 735 N N . THR A 1 96 ? 8.553 -18.444 -6.807 1.00 55.44 96 THR A N 1
ATOM 736 C CA . THR A 1 96 ? 9.484 -18.721 -5.689 1.00 55.44 96 THR A CA 1
ATOM 737 C C . THR A 1 96 ? 10.940 -19.074 -6.074 1.00 55.44 96 THR A C 1
ATOM 739 O O . THR A 1 96 ? 11.771 -19.296 -5.204 1.00 55.44 96 THR A O 1
ATOM 742 N N . ASN A 1 97 ? 11.2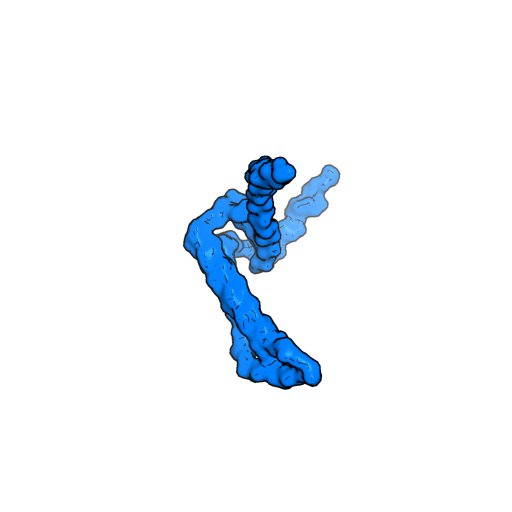99 -19.091 -7.359 1.00 50.69 97 ASN A N 1
ATOM 743 C CA . ASN A 1 97 ? 12.604 -19.527 -7.863 1.00 50.69 97 ASN A CA 1
ATOM 744 C C . ASN A 1 97 ?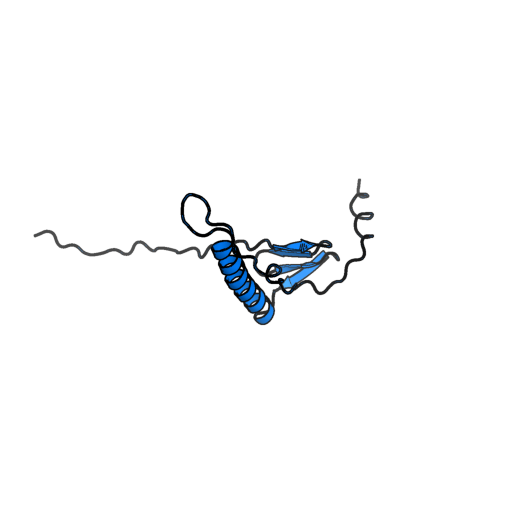 13.698 -18.438 -7.901 1.00 50.69 97 ASN A C 1
ATOM 746 O O . ASN A 1 97 ? 14.842 -18.748 -8.230 1.00 50.69 97 ASN A O 1
ATOM 750 N N . TYR A 1 98 ? 13.399 -17.180 -7.554 1.00 48.06 98 TYR A N 1
ATOM 751 C CA . TYR A 1 98 ? 14.372 -16.074 -7.662 1.00 48.06 98 TYR A CA 1
ATOM 752 C C . TYR A 1 98 ? 15.420 -16.004 -6.535 1.00 48.06 98 TYR A C 1
ATOM 754 O O . TYR A 1 98 ? 16.361 -15.220 -6.624 1.00 48.06 98 TYR A O 1
ATOM 762 N N . TYR A 1 99 ? 15.317 -16.839 -5.495 1.00 46.34 99 TYR A N 1
ATOM 763 C CA . TYR A 1 99 ? 16.304 -1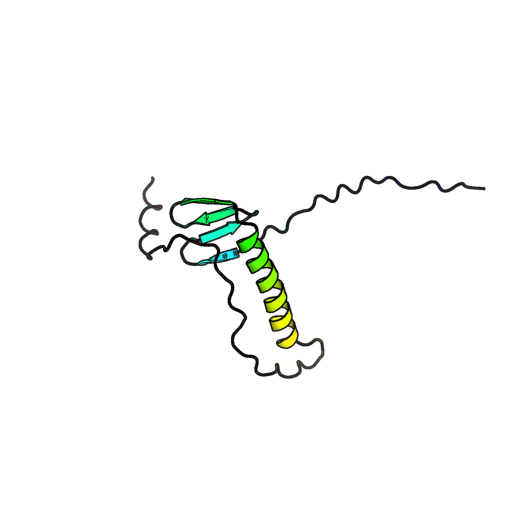6.865 -4.404 1.00 46.34 99 TYR A CA 1
ATOM 764 C C . TYR A 1 99 ? 17.615 -17.592 -4.750 1.00 46.34 99 TYR A C 1
ATOM 766 O O . TYR A 1 99 ? 18.578 -17.493 -3.994 1.00 46.34 99 TYR A O 1
ATOM 774 N N . THR A 1 100 ? 17.693 -18.290 -5.887 1.00 44.97 100 THR A N 1
ATOM 775 C CA . THR A 1 100 ? 18.860 -19.134 -6.214 1.00 44.97 100 THR A CA 1
ATOM 776 C C . THR A 1 100 ? 19.969 -18.419 -6.993 1.00 44.97 100 THR A C 1
ATOM 778 O O . THR A 1 100 ? 21.034 -18.997 -7.169 1.00 44.97 100 THR A O 1
ATOM 781 N N . SER A 1 101 ? 19.772 -17.183 -7.467 1.00 42.81 101 SER A N 1
ATOM 782 C CA . SER A 1 101 ? 20.754 -16.519 -8.347 1.00 42.81 101 SER A CA 1
ATOM 783 C C . SER A 1 101 ? 21.609 -15.436 -7.682 1.00 42.81 101 SER A C 1
ATOM 785 O O . SER A 1 101 ? 22.605 -15.030 -8.273 1.00 42.81 101 SER A O 1
ATOM 787 N N . ILE A 1 102 ? 21.288 -14.985 -6.462 1.00 50.78 102 ILE A N 1
ATOM 788 C CA . ILE A 1 102 ? 22.011 -13.862 -5.823 1.00 50.78 102 ILE A CA 1
ATOM 789 C C . ILE A 1 102 ? 23.124 -14.337 -4.861 1.00 50.78 102 ILE A C 1
ATOM 791 O O . ILE A 1 102 ? 23.942 -13.536 -4.427 1.00 50.78 102 ILE A O 1
ATOM 795 N N . GLN A 1 103 ? 23.235 -15.640 -4.560 1.00 42.62 103 GLN A N 1
ATOM 796 C CA . GLN A 1 103 ? 24.325 -16.170 -3.712 1.00 42.62 103 GLN A CA 1
ATOM 797 C C . GLN A 1 103 ? 25.574 -16.655 -4.467 1.00 42.62 103 GLN A C 1
ATOM 799 O O . GLN A 1 103 ? 26.554 -17.038 -3.834 1.00 42.62 103 GLN A O 1
ATOM 804 N N . THR A 1 104 ? 25.601 -16.596 -5.799 1.00 44.25 104 THR A N 1
ATOM 805 C CA . THR A 1 104 ? 26.801 -16.903 -6.596 1.00 44.25 104 THR A CA 1
ATOM 806 C C . THR A 1 104 ? 27.370 -15.643 -7.229 1.00 44.25 104 THR A C 1
ATOM 808 O O . THR A 1 104 ? 27.275 -15.423 -8.432 1.00 44.25 104 THR A O 1
ATOM 811 N N . SER A 1 105 ? 27.981 -14.796 -6.412 1.00 40.06 105 SER A N 1
ATOM 812 C CA . SER A 1 105 ? 29.093 -13.954 -6.853 1.00 40.06 105 SER A CA 1
ATOM 813 C C . SER A 1 105 ? 30.063 -13.854 -5.685 1.00 40.06 105 SER A C 1
ATOM 815 O O . SER A 1 105 ? 29.725 -13.345 -4.620 1.00 40.06 105 SER A O 1
ATOM 817 N N . THR A 1 106 ? 31.192 -14.517 -5.903 1.00 40.34 106 THR A N 1
ATOM 818 C CA . THR A 1 106 ? 32.348 -14.720 -5.029 1.00 40.34 106 THR A CA 1
ATOM 819 C C . THR A 1 106 ? 33.031 -13.409 -4.668 1.00 40.34 106 THR A C 1
ATOM 821 O O . THR A 1 106 ? 33.018 -12.493 -5.519 1.00 40.34 106 THR A O 1
#

Organism: NCBI:txid465554

Secondary structure (DSSP, 8-state):
---------------------EE-STT-EEETTEEE-TTS-EEEPPHHHHHHHHHHHHHHHHHHHHHS-SSSS-PPPP---SPPPPPP-------GGGGGSSS---

Foldseek 3Di:
DDDDDDDDPPPPPPVPVPQPWDDPDLCWTDGPQWIQANVRDIDGHDPVLVVLQVVLVVQQVVVVCQCQPPDPPGDHRDPDDDRDDRDDPHPDDHDPPSVPPPPPDD